Protein AF-A0A3D4LQM5-F1 (afdb_monomer_lite)

Structure (mmCIF, N/CA/C/O backbone):
data_AF-A0A3D4LQM5-F1
#
_entry.id   AF-A0A3D4LQM5-F1
#
loop_
_atom_site.group_PDB
_atom_site.id
_atom_site.type_symbol
_atom_site.label_atom_id
_atom_sit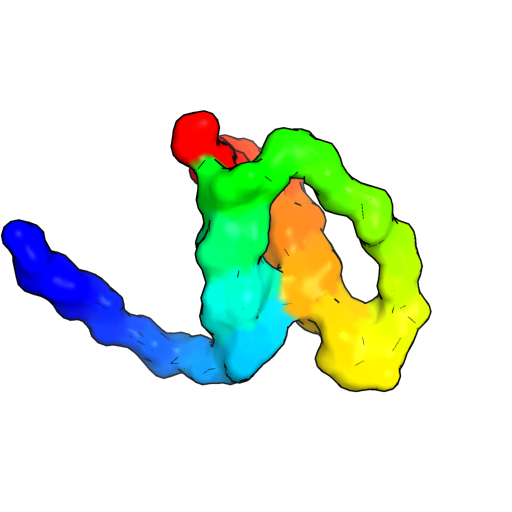e.label_alt_id
_atom_site.label_comp_id
_atom_site.label_asym_id
_atom_site.label_entity_id
_atom_site.label_seq_id
_atom_site.pdbx_PDB_ins_code
_atom_site.Cartn_x
_atom_site.Cartn_y
_atom_site.Cartn_z
_atom_site.occupancy
_atom_site.B_iso_or_equiv
_atom_site.auth_seq_id
_atom_site.auth_comp_id
_atom_site.auth_asym_id
_atom_site.auth_atom_id
_atom_site.pdbx_PDB_model_num
ATOM 1 N N . MET A 1 1 ? -20.511 -14.955 2.174 1.00 66.00 1 MET A N 1
ATOM 2 C CA . MET A 1 1 ? -20.356 -13.800 1.263 1.00 66.00 1 MET A CA 1
ATOM 3 C C . MET A 1 1 ? -19.663 -14.269 -0.005 1.00 66.00 1 MET A C 1
ATOM 5 O O . MET A 1 1 ? -18.672 -14.985 0.102 1.00 66.00 1 MET A O 1
AT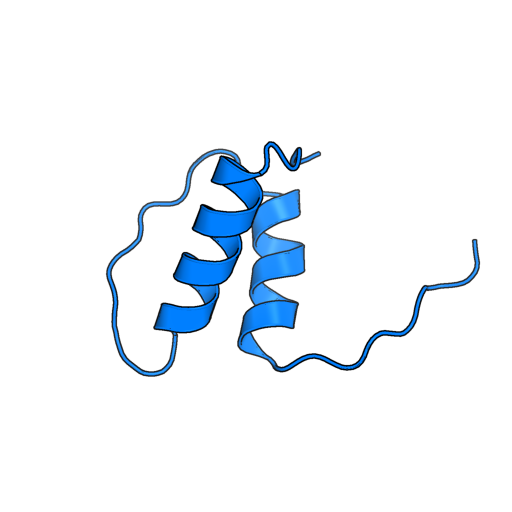OM 9 N N . ALA A 1 2 ? -20.180 -13.920 -1.183 1.00 84.00 2 ALA A N 1
ATOM 10 C CA . ALA A 1 2 ? -19.452 -14.147 -2.431 1.00 84.00 2 ALA A CA 1
ATOM 11 C C . ALA A 1 2 ? -18.216 -13.230 -2.469 1.00 84.00 2 ALA A C 1
ATOM 13 O O . ALA A 1 2 ? -18.304 -12.070 -2.069 1.00 84.00 2 ALA A O 1
ATOM 14 N N . ARG A 1 3 ? -17.060 -13.742 -2.908 1.00 88.25 3 ARG A N 1
ATOM 15 C CA . ARG A 1 3 ? -15.849 -12.920 -3.059 1.00 88.25 3 ARG A CA 1
ATOM 16 C C . ARG A 1 3 ? -16.017 -12.006 -4.273 1.00 88.25 3 ARG A C 1
ATOM 18 O O . ARG A 1 3 ? -16.291 -12.505 -5.365 1.00 88.25 3 ARG A O 1
ATOM 25 N N . ALA A 1 4 ? -15.831 -10.700 -4.088 1.00 89.81 4 ALA A N 1
ATOM 26 C CA . ALA A 1 4 ? -15.759 -9.763 -5.202 1.00 89.81 4 ALA A CA 1
ATOM 27 C C . ALA A 1 4 ? -14.516 -10.081 -6.048 1.00 89.81 4 ALA A C 1
ATOM 29 O O . ALA A 1 4 ? -13.423 -10.263 -5.510 1.00 89.81 4 ALA A O 1
ATOM 30 N N . LYS A 1 5 ? -14.695 -10.200 -7.366 1.00 94.50 5 LYS A N 1
ATOM 31 C CA . LYS A 1 5 ? -13.593 -10.359 -8.319 1.00 94.50 5 LYS A CA 1
ATOM 32 C C . LYS A 1 5 ? -13.325 -9.008 -8.961 1.00 94.50 5 LYS A C 1
ATOM 34 O O . LYS A 1 5 ? -14.259 -8.366 -9.432 1.00 94.50 5 LYS A O 1
ATOM 39 N N . GLN A 1 6 ? -12.062 -8.617 -9.010 1.00 94.31 6 GLN A N 1
ATOM 40 C CA . GLN A 1 6 ? -11.616 -7.379 -9.631 1.00 94.31 6 GLN A CA 1
ATOM 41 C C . GLN A 1 6 ? -10.309 -7.651 -10.373 1.00 94.31 6 GLN A C 1
ATOM 43 O O . GLN A 1 6 ? -9.432 -8.338 -9.851 1.00 94.31 6 GLN A O 1
ATOM 48 N N . SER A 1 7 ? -10.191 -7.128 -11.590 1.00 96.31 7 SER A N 1
ATOM 49 C CA . SER A 1 7 ? -8.923 -7.099 -12.318 1.00 96.31 7 SER A CA 1
ATOM 50 C C . SER A 1 7 ? -8.073 -5.948 -11.787 1.00 96.31 7 SER A C 1
ATOM 52 O O . SER A 1 7 ? -8.544 -4.814 -11.726 1.00 96.31 7 SER A O 1
ATOM 54 N N . MET A 1 8 ? -6.839 -6.240 -11.392 1.00 95.62 8 MET A N 1
ATOM 55 C CA . MET A 1 8 ? -5.861 -5.266 -10.905 1.00 95.62 8 MET A CA 1
ATOM 56 C C . MET A 1 8 ? -4.447 -5.795 -11.161 1.00 95.62 8 MET A C 1
ATOM 58 O O . MET A 1 8 ? -4.275 -6.999 -11.373 1.00 95.62 8 MET A O 1
ATOM 62 N N . ASP A 1 9 ? -3.447 -4.918 -11.151 1.00 96.94 9 ASP A N 1
ATOM 63 C CA . ASP A 1 9 ? -2.048 -5.340 -11.189 1.00 96.94 9 ASP A CA 1
ATOM 64 C C . ASP A 1 9 ? -1.554 -5.836 -9.815 1.00 96.94 9 ASP A C 1
ATOM 66 O O . ASP A 1 9 ? -2.243 -5.737 -8.794 1.00 96.94 9 ASP A O 1
ATOM 70 N N . GLY A 1 10 ? -0.348 -6.411 -9.796 1.00 96.88 10 GLY A N 1
ATOM 71 C CA . GLY A 1 10 ? 0.233 -7.003 -8.591 1.00 96.88 10 GLY A CA 1
ATOM 72 C C . GLY A 1 10 ? 0.540 -5.992 -7.482 1.00 96.88 10 GLY A C 1
ATOM 73 O O . GLY A 1 10 ? 0.383 -6.330 -6.309 1.00 96.88 10 GLY A O 1
ATOM 74 N N . ASN A 1 11 ? 0.924 -4.759 -7.828 1.00 97.56 11 ASN A N 1
ATOM 75 C CA . ASN A 1 11 ? 1.196 -3.714 -6.845 1.00 97.56 11 ASN A CA 1
ATOM 76 C C . ASN A 1 11 ? -0.109 -3.288 -6.168 1.00 97.56 11 ASN A C 1
ATOM 78 O O . ASN A 1 11 ? -0.180 -3.264 -4.941 1.00 97.56 11 ASN A O 1
ATOM 82 N N . THR A 1 12 ? -1.172 -3.033 -6.934 1.00 96.94 12 THR A N 1
ATOM 83 C CA . THR A 1 12 ? -2.481 -2.698 -6.354 1.00 96.94 12 THR A CA 1
ATOM 84 C C . THR A 1 12 ? -3.028 -3.837 -5.490 1.00 96.94 12 THR A C 1
ATOM 86 O O . THR A 1 12 ? -3.561 -3.581 -4.411 1.00 96.94 12 THR A O 1
ATOM 89 N N . ALA A 1 13 ? -2.851 -5.097 -5.907 1.00 96.88 13 ALA A N 1
ATOM 90 C CA . ALA 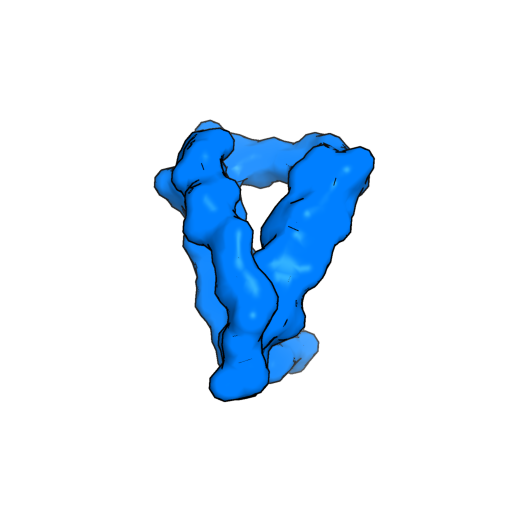A 1 13 ? -3.269 -6.258 -5.118 1.00 96.88 13 ALA A CA 1
ATOM 91 C C . ALA A 1 13 ? -2.526 -6.364 -3.777 1.00 96.88 13 ALA A C 1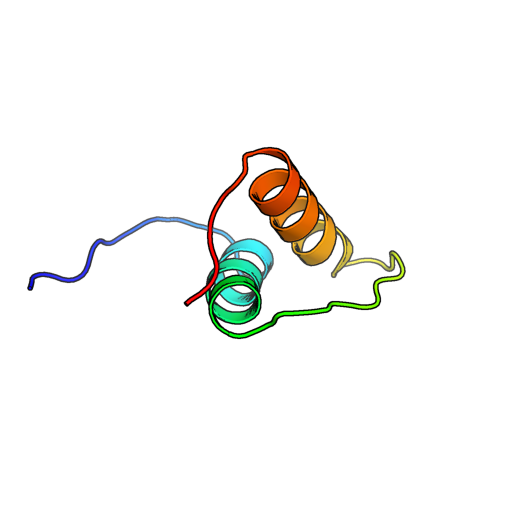
ATOM 93 O O . ALA A 1 13 ? -3.152 -6.600 -2.740 1.00 96.88 13 ALA A O 1
ATOM 94 N N . ALA A 1 14 ? -1.205 -6.166 -3.783 1.00 97.19 14 ALA A N 1
ATOM 95 C CA . ALA A 1 14 ? -0.401 -6.161 -2.567 1.00 97.19 14 ALA A CA 1
ATOM 96 C C . ALA A 1 14 ? -0.767 -4.977 -1.659 1.00 97.19 14 ALA A C 1
ATOM 98 O O . ALA A 1 14 ? -0.991 -5.167 -0.463 1.00 97.19 14 ALA A O 1
ATOM 99 N N . ALA A 1 15 ? -0.905 -3.779 -2.234 1.00 97.19 15 ALA A N 1
ATOM 100 C CA . ALA A 1 15 ? -1.297 -2.572 -1.518 1.00 97.19 15 ALA A CA 1
ATOM 101 C C . ALA A 1 15 ? -2.664 -2.733 -0.841 1.00 97.19 15 ALA A C 1
ATOM 103 O O . ALA A 1 15 ? -2.805 -2.359 0.318 1.00 97.19 15 ALA A O 1
ATOM 104 N N . HIS A 1 16 ? -3.654 -3.330 -1.516 1.00 96.19 16 HIS A N 1
ATOM 105 C CA . HIS A 1 16 ? -5.002 -3.526 -0.968 1.00 96.19 16 HIS A CA 1
ATOM 106 C C . HIS A 1 16 ? -4.982 -4.303 0.356 1.00 96.19 16 HIS A C 1
ATOM 108 O O . HIS A 1 16 ? -5.680 -3.951 1.306 1.00 96.19 16 HIS A O 1
ATOM 114 N N . VAL A 1 17 ? -4.162 -5.354 0.438 1.00 96.88 17 VAL A N 1
ATOM 115 C CA . VAL A 1 17 ? -4.006 -6.129 1.676 1.00 96.88 17 VAL A CA 1
ATOM 116 C C . VAL A 1 17 ? -3.131 -5.380 2.679 1.00 96.88 17 VAL A C 1
ATOM 118 O O . VAL A 1 17 ? -3.498 -5.295 3.846 1.00 96.88 17 VAL A O 1
ATOM 121 N N . ALA A 1 18 ? -2.007 -4.806 2.244 1.00 97.12 18 ALA A N 1
ATOM 122 C CA . ALA A 1 18 ? -1.101 -4.077 3.130 1.00 97.12 18 ALA A CA 1
ATOM 123 C C . ALA A 1 18 ? -1.807 -2.911 3.841 1.00 97.12 18 ALA A C 1
ATOM 125 O O . ALA A 1 18 ? -1.658 -2.757 5.050 1.00 97.12 18 ALA A O 1
ATOM 126 N N . TYR A 1 19 ? -2.628 -2.150 3.113 1.00 97.44 19 TYR A N 1
ATOM 127 C CA . TYR A 1 19 ? -3.404 -1.033 3.644 1.00 97.44 19 TYR A CA 1
ATOM 128 C C . TYR A 1 19 ? -4.377 -1.471 4.739 1.00 97.44 19 TYR A C 1
ATOM 130 O O . TYR A 1 19 ? -4.478 -0.822 5.773 1.00 97.44 19 TYR A O 1
ATOM 138 N N . ALA A 1 20 ? -5.072 -2.594 4.537 1.00 97.25 20 ALA A N 1
ATOM 139 C CA . ALA A 1 20 ? -6.064 -3.074 5.491 1.00 97.25 20 ALA A CA 1
ATOM 140 C C . ALA A 1 20 ? -5.457 -3.396 6.867 1.00 97.25 20 ALA A C 1
ATOM 142 O O . ALA A 1 20 ? -6.127 -3.189 7.868 1.00 97.25 20 ALA A O 1
ATOM 143 N N . TYR A 1 21 ? -4.208 -3.869 6.928 1.00 97.25 21 TYR A N 1
ATOM 144 C CA . TYR A 1 21 ? -3.584 -4.386 8.155 1.00 97.25 21 TYR A CA 1
ATOM 145 C C . TYR A 1 21 ? -2.470 -3.500 8.734 1.00 97.25 21 TYR A C 1
ATOM 147 O O . TYR A 1 21 ? -1.796 -3.912 9.677 1.00 97.25 21 TYR A O 1
ATOM 155 N N . THR A 1 22 ? -2.249 -2.309 8.177 1.00 96.81 22 THR A N 1
ATOM 156 C CA . THR A 1 22 ? -1.138 -1.431 8.570 1.00 96.81 22 THR A CA 1
ATOM 157 C C . THR A 1 22 ? -1.667 -0.102 9.099 1.00 96.81 22 THR A C 1
ATOM 159 O O . THR A 1 22 ? -2.484 0.546 8.451 1.00 96.81 22 THR A O 1
ATOM 162 N N . GLU A 1 23 ? -1.182 0.332 10.265 1.00 95.75 23 GLU A N 1
ATOM 163 C CA . GLU A 1 23 ? -1.504 1.653 10.833 1.00 95.75 23 GLU A CA 1
ATOM 164 C C . GLU A 1 23 ? -0.517 2.740 10.390 1.00 95.75 23 GLU A C 1
ATOM 166 O O . GLU A 1 23 ? -0.899 3.891 10.197 1.00 95.75 23 GLU A O 1
ATOM 171 N N . VAL A 1 24 ? 0.758 2.379 10.215 1.00 95.38 24 VAL A N 1
ATOM 172 C CA . VAL A 1 24 ? 1.836 3.299 9.832 1.00 95.38 24 VAL A CA 1
ATOM 173 C C . VAL A 1 24 ? 2.723 2.637 8.782 1.00 95.38 24 VAL A C 1
ATOM 175 O O . VAL A 1 24 ? 3.214 1.530 8.995 1.00 95.38 24 VAL A O 1
ATOM 178 N N . ALA A 1 25 ? 2.974 3.329 7.669 1.00 94.88 25 ALA A N 1
ATOM 179 C CA . ALA A 1 25 ? 3.860 2.871 6.601 1.00 94.88 25 ALA A CA 1
ATOM 180 C C . ALA A 1 25 ? 4.946 3.919 6.312 1.00 94.88 25 ALA A C 1
ATOM 182 O O . ALA A 1 25 ? 4.655 5.021 5.854 1.00 94.88 25 ALA A O 1
ATOM 183 N N . GLY A 1 26 ? 6.211 3.572 6.566 1.00 95.19 26 GLY A N 1
ATOM 184 C CA . GLY A 1 26 ? 7.355 4.354 6.097 1.00 95.19 26 GLY A CA 1
ATOM 185 C C . GLY A 1 26 ? 7.671 3.993 4.647 1.00 95.19 26 GLY A C 1
ATOM 186 O O . GLY A 1 26 ? 7.934 2.828 4.356 1.00 95.19 26 GLY A O 1
ATOM 187 N N . ILE A 1 27 ? 7.640 4.972 3.743 1.00 93.88 27 ILE A N 1
ATOM 188 C CA . ILE A 1 27 ? 7.772 4.744 2.297 1.00 93.88 27 ILE A CA 1
ATOM 189 C C . ILE A 1 27 ? 8.924 5.550 1.688 1.00 93.88 27 ILE A C 1
ATOM 191 O O . ILE A 1 27 ? 9.213 6.669 2.106 1.00 93.88 27 ILE A O 1
ATOM 195 N N . TYR A 1 28 ? 9.568 4.969 0.673 1.00 94.88 28 TYR A N 1
ATOM 196 C CA . TYR A 1 28 ? 10.531 5.643 -0.199 1.00 94.88 28 TYR A CA 1
ATOM 197 C C . TYR A 1 28 ? 10.375 5.110 -1.634 1.00 94.88 28 TYR A C 1
ATOM 199 O O . TYR A 1 28 ? 10.308 3.890 -1.813 1.00 94.88 28 TYR A O 1
ATOM 207 N N . PRO A 1 29 ? 10.296 5.978 -2.657 1.00 94.12 29 PRO A N 1
ATOM 208 C CA . PRO A 1 29 ? 10.013 5.552 -4.023 1.00 94.12 29 PRO A CA 1
ATOM 209 C C . PRO A 1 29 ? 11.207 4.829 -4.659 1.00 94.12 29 PRO A C 1
ATOM 211 O O . PRO A 1 29 ? 12.331 5.330 -4.660 1.00 94.12 29 PRO A O 1
ATOM 214 N N . ILE A 1 30 ? 10.949 3.664 -5.258 1.00 95.69 30 ILE A N 1
ATOM 215 C CA . ILE A 1 30 ? 11.914 2.913 -6.069 1.00 95.69 30 ILE A CA 1
ATOM 216 C C . ILE A 1 30 ? 11.178 2.057 -7.109 1.00 95.69 30 ILE A C 1
ATOM 218 O O . ILE A 1 30 ? 10.183 1.396 -6.815 1.00 95.69 30 ILE A O 1
ATOM 222 N N . THR A 1 31 ? 11.651 2.059 -8.355 1.00 95.00 31 THR A N 1
ATOM 223 C CA . THR A 1 31 ? 11.068 1.229 -9.420 1.00 95.00 31 THR A CA 1
ATOM 224 C C . THR A 1 31 ? 11.344 -0.255 -9.138 1.00 95.00 31 THR A C 1
ATOM 226 O O . THR A 1 31 ? 12.493 -0.590 -8.846 1.00 95.00 31 THR A O 1
ATOM 229 N N . PRO A 1 32 ? 10.358 -1.170 -9.257 1.00 95.00 32 PRO A N 1
ATOM 230 C CA . PRO A 1 32 ? 8.997 -0.993 -9.787 1.00 95.00 32 PRO A CA 1
ATOM 231 C C . PRO A 1 32 ? 7.888 -0.866 -8.719 1.00 95.00 32 PRO A C 1
ATOM 233 O O . PRO A 1 32 ? 6.711 -1.001 -9.053 1.00 95.00 32 PRO A O 1
ATOM 236 N N . SER A 1 33 ? 8.226 -0.667 -7.443 1.00 96.06 33 SER A N 1
ATOM 237 C CA . SER A 1 33 ? 7.281 -0.757 -6.320 1.00 96.06 33 SER A CA 1
ATOM 238 C C . SER A 1 33 ? 6.582 0.554 -5.961 1.00 96.06 33 SER A C 1
ATOM 240 O O . SER A 1 33 ? 5.595 0.509 -5.226 1.00 96.06 33 SER A O 1
ATOM 242 N N . SER A 1 34 ? 7.029 1.698 -6.491 1.00 97.19 34 SER A N 1
ATOM 243 C CA . SER A 1 34 ? 6.414 3.010 -6.224 1.00 97.19 34 SER A CA 1
ATOM 244 C C . SER A 1 34 ? 4.875 3.037 -6.337 1.00 97.19 34 SER A C 1
ATOM 246 O O . SER A 1 34 ? 4.254 3.579 -5.423 1.00 97.19 34 SER A O 1
ATOM 248 N N . PRO A 1 35 ? 4.223 2.372 -7.322 1.00 97.62 35 PRO A N 1
ATOM 249 C CA . PRO A 1 35 ? 2.760 2.382 -7.423 1.00 97.62 35 PRO A CA 1
ATOM 250 C C . PRO A 1 35 ? 2.015 1.813 -6.200 1.00 97.62 35 PRO A C 1
ATOM 252 O O . PRO A 1 35 ? 0.856 2.165 -5.973 1.00 97.62 35 PRO A O 1
ATOM 255 N N . MET A 1 36 ? 2.649 0.943 -5.397 1.00 96.94 36 MET A N 1
ATOM 256 C CA . MET A 1 36 ? 2.050 0.458 -4.144 1.00 96.94 36 MET A CA 1
ATOM 257 C C . MET A 1 36 ? 1.890 1.588 -3.130 1.00 96.94 36 MET A C 1
ATOM 259 O O . MET A 1 36 ? 0.825 1.734 -2.535 1.00 96.94 36 MET A O 1
ATOM 263 N N . ALA A 1 37 ? 2.951 2.377 -2.946 1.00 96.31 37 ALA A N 1
ATOM 264 C CA . ALA A 1 37 ? 2.959 3.494 -2.013 1.00 96.31 37 ALA A CA 1
ATOM 265 C C . ALA A 1 37 ? 1.985 4.590 -2.464 1.00 96.31 37 ALA A C 1
ATOM 267 O O . ALA A 1 37 ? 1.222 5.088 -1.642 1.00 96.31 37 ALA A O 1
ATOM 268 N N . ASP A 1 38 ? 1.937 4.877 -3.768 1.00 96.50 38 ASP A N 1
ATOM 269 C CA . ASP A 1 38 ? 1.003 5.855 -4.339 1.00 96.50 38 ASP A CA 1
ATOM 270 C C . ASP A 1 38 ? -0.463 5.455 -4.099 1.00 96.50 38 ASP A C 1
ATOM 272 O O . ASP A 1 38 ? -1.288 6.291 -3.737 1.00 96.50 38 ASP A O 1
ATOM 276 N N . SER A 1 39 ? -0.794 4.167 -4.261 1.00 96.62 39 SER A N 1
ATOM 277 C CA . SER A 1 39 ? -2.152 3.656 -4.010 1.00 96.62 39 SER A CA 1
ATOM 278 C C . SER A 1 39 ? -2.548 3.813 -2.537 1.00 96.62 39 SER A C 1
ATOM 280 O O . SER A 1 39 ? -3.645 4.276 -2.234 1.00 96.62 39 SER A O 1
ATOM 282 N N . VAL A 1 40 ? -1.639 3.464 -1.620 1.00 96.12 40 VAL A N 1
ATOM 283 C CA . VAL A 1 40 ? -1.835 3.594 -0.167 1.00 96.12 40 VAL A CA 1
ATOM 284 C C . VAL A 1 40 ? -2.040 5.054 0.240 1.00 96.12 40 VAL A C 1
ATOM 286 O O . VAL A 1 40 ? -2.967 5.348 0.995 1.00 96.12 40 VAL A O 1
ATOM 289 N N . ASP A 1 41 ? -1.216 5.966 -0.277 1.00 95.81 41 ASP A N 1
ATOM 290 C CA . ASP A 1 41 ? -1.319 7.398 0.017 1.00 95.81 41 ASP A CA 1
ATOM 291 C C . ASP A 1 41 ? -2.655 7.977 -0.475 1.00 95.81 41 ASP A C 1
ATOM 293 O O . ASP A 1 41 ? -3.366 8.644 0.279 1.00 95.81 41 ASP A O 1
ATOM 297 N N . GLN A 1 42 ? -3.074 7.622 -1.695 1.00 96.88 42 GLN A N 1
ATOM 298 C CA . GLN A 1 42 ? -4.364 8.040 -2.250 1.00 96.88 42 GLN A CA 1
ATOM 299 C C . GLN A 1 42 ? -5.556 7.520 -1.438 1.00 96.88 42 GLN A C 1
ATOM 301 O O . GLN A 1 42 ? -6.503 8.269 -1.196 1.00 96.88 42 GLN A O 1
ATOM 306 N N . TRP A 1 43 ? -5.531 6.260 -0.995 1.00 97.19 43 TRP A N 1
ATOM 307 C CA . TRP A 1 43 ? -6.604 5.698 -0.167 1.00 97.19 43 TRP A CA 1
ATOM 308 C C . TRP A 1 43 ? -6.668 6.357 1.214 1.00 97.19 43 TRP A C 1
ATOM 310 O O . TRP A 1 43 ? -7.765 6.648 1.696 1.00 97.19 43 TRP A O 1
ATOM 320 N N . SER A 1 44 ? -5.514 6.669 1.808 1.00 96.19 44 SER A N 1
ATOM 321 C CA . SER A 1 44 ? -5.424 7.424 3.063 1.00 96.19 44 SER A CA 1
ATOM 322 C C . SER A 1 44 ? -5.988 8.835 2.916 1.00 96.19 44 SER A C 1
ATOM 324 O O . SER A 1 44 ? -6.862 9.236 3.688 1.00 96.19 44 SER A O 1
ATOM 326 N N . ALA A 1 45 ? -5.586 9.556 1.866 1.00 97.25 45 ALA A N 1
ATOM 327 C CA . ALA A 1 45 ? -6.107 10.884 1.549 1.00 97.25 45 ALA A CA 1
ATOM 328 C C . ALA A 1 45 ? -7.621 10.873 1.263 1.00 97.25 45 ALA A C 1
ATOM 330 O O . ALA A 1 45 ? -8.328 11.813 1.627 1.00 97.25 45 ALA A O 1
ATOM 331 N N . ALA A 1 46 ? -8.139 9.793 0.667 1.00 97.69 46 ALA A N 1
ATOM 332 C CA . ALA A 1 46 ? -9.570 9.570 0.457 1.00 97.69 46 ALA A CA 1
ATOM 333 C C . ALA A 1 46 ? -10.329 9.147 1.735 1.00 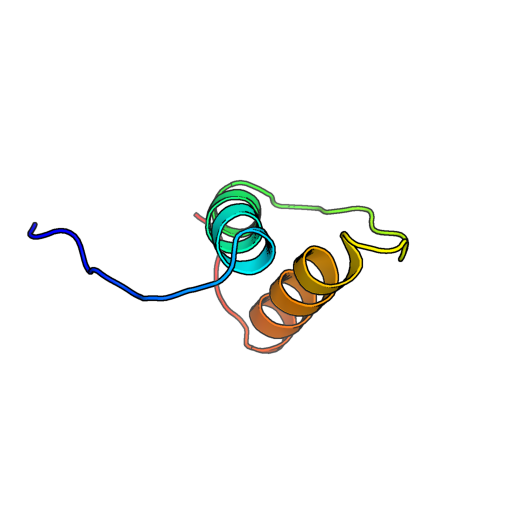97.69 46 ALA A C 1
ATOM 335 O O . ALA A 1 46 ? -11.546 8.956 1.695 1.00 97.69 46 ALA A O 1
ATOM 336 N N . GLY A 1 47 ? -9.641 8.997 2.871 1.00 96.38 47 GLY A N 1
ATOM 337 C CA . GLY A 1 47 ? -10.238 8.625 4.153 1.00 96.38 47 GLY A CA 1
ATOM 338 C C . GLY A 1 47 ? -10.624 7.150 4.266 1.00 96.38 47 GLY A C 1
ATOM 339 O O . GLY A 1 47 ? -11.398 6.795 5.162 1.00 96.38 47 GLY A O 1
ATOM 340 N N . GLN A 1 48 ? -10.104 6.287 3.387 1.00 96.88 48 GLN A N 1
ATOM 341 C CA . GLN A 1 48 ? -10.329 4.848 3.456 1.00 96.88 48 GLN A CA 1
ATOM 342 C C . GLN A 1 48 ? -9.796 4.316 4.787 1.00 96.88 48 GLN A C 1
ATOM 344 O O . GLN A 1 48 ? -8.654 4.572 5.163 1.00 96.88 48 GLN A O 1
ATOM 349 N N . LYS A 1 49 ? -10.625 3.584 5.526 1.00 96.69 49 LYS A N 1
ATOM 350 C CA . LYS A 1 49 ? -10.227 3.017 6.815 1.00 96.69 49 LYS A CA 1
ATOM 351 C C . LYS A 1 49 ? -9.494 1.696 6.613 1.00 96.69 49 LYS A C 1
ATOM 353 O O . LYS A 1 49 ? -9.861 0.901 5.746 1.00 96.69 49 LYS A O 1
ATOM 358 N N . ASN A 1 50 ? -8.453 1.501 7.409 1.00 92.94 50 ASN A N 1
ATOM 359 C CA . ASN A 1 50 ? -7.925 0.180 7.716 1.00 92.94 50 ASN A CA 1
ATOM 360 C C . ASN A 1 50 ? -8.867 -0.527 8.716 1.00 92.94 50 ASN A C 1
ATOM 362 O O . ASN A 1 50 ? -9.926 0.018 9.049 1.00 92.94 50 ASN A O 1
ATOM 366 N N . ILE A 1 51 ? -8.549 -1.774 9.081 1.00 92.88 51 ILE A N 1
ATOM 367 C CA . ILE A 1 51 ? -9.388 -2.582 9.988 1.00 92.88 51 ILE A CA 1
ATOM 368 C C . ILE A 1 51 ? -9.573 -1.959 11.371 1.00 92.88 51 ILE A C 1
ATOM 370 O O . ILE A 1 51 ? -8.646 -1.275 11.852 1.00 92.88 51 ILE A O 1
#

Sequence (51 aa):
MARAKQSMDGNTAAAHVAYAYTEVAGIYPITPSSPMADSVDQWSAAGQKNI

Radius of gyration: 11.58 Å; chains: 1; bounding box: 32×25×23 Å

pLDDT: mean 95.04, std 4.78, range [66.0, 97.69]

Foldseek 3Di:
DDDDDDDDDPLLVVLVVCLQPDPDDD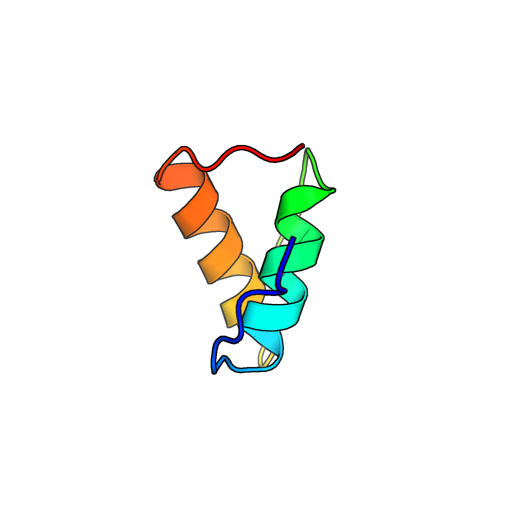DDDDPPNNVSVVNSVVCVVVVPDHD

Secondary structure (DSSP, 8-state):
-PPPP----HHHHHHHHHHHH-S-------TTTHHHHHHHHHHHHTT----